Protein AF-0000000080791939 (afdb_homodimer)

pLDDT: mean 95.42, std 4.46, range [66.94, 98.75]

Organism: Propionibacterium freudenreichii subsp. shermanii (strain ATCC 9614 / DSM 4902 / CIP 103027 / NCIMB 8099 / CIRM-BIA1) (NCBI:txid754252)

Foldseek 3Di:
DWAWAPAEAQPQFLQDDRAGQAQEWEWADDQVWIATPNGDGDPHHDHHPDHTYTHPFYPHCQWPQDDPRHGNDNYWYFYDNRGTTPNTDGD/DWAWAPAEAQPQFLQDDRAGQAQEWEWADDQVWIATPNGDGDPHHDHHPDHTYTHPFYPHCQWPQDDPRHGNDNYWYFYDNRGTTPNTDGD

Solvent-accessible surface area (backbone atoms only — not comparable to full-atom values): 9185 Å² total; per-residue (Å²): 128,81,17,33,39,74,40,47,66,27,73,66,26,21,32,42,62,95,14,31,7,29,63,16,33,24,37,31,72,48,95,90,52,37,15,40,65,58,64,44,78,52,97,54,72,31,36,50,96,51,52,64,14,24,59,12,25,24,69,46,67,59,27,63,47,35,55,47,37,28,55,68,44,78,52,35,37,34,23,56,98,67,28,28,46,70,66,70,42,75,104,127,81,17,34,39,74,39,45,66,28,72,66,26,22,34,41,64,95,15,32,8,29,62,16,33,26,38,32,72,50,95,90,51,37,16,40,64,60,63,43,77,52,95,57,72,32,37,50,98,49,54,64,13,25,59,13,26,24,70,48,68,58,26,64,47,35,55,46,38,26,53,67,44,77,52,36,38,33,24,56,96,68,28,29,47,70,66,72,42,74,106

Secondary structure (DSSP, 8-state):
-PPEEEEE--TT-TTBSSSB-SSEEEEEE-SSSEEETT----SS--S-SS---EEEEE--TTBTTEETTEE-SSEEEEETTTTEETT--B-/-PPEEEEE--TT-TTBSSSB-SSEEEEEEETTEEEETT----SS--S-SS---EEEEE--TTBTTEETTEE-SSEEEEETTTTEETT--B-

Radius of gyration: 14.7 Å; Cα contacts (8 Å, |Δi|>4): 537; chains: 2; bounding box: 37×41×33 Å

InterPro domains:
  IPR011437 Domain of unknown function DUF1540 [PF07561] (8-38)
  IPR011437 Domain of unknown function DUF1540 [PF07561] (58-81)

Sequence (182 aa):
METAIKSCSTSACAFNHNGCTAFAVTIGGSDAKPTCRTFIELDARGGLSSANGKVGACQRLECTHNKDLMCTASSIEVGGSQADCLAYQAKMETAIKSCSTSACAFNHNGCTAFAVTIGGSDAKPTCRTFIELDARGGLSSANGKVGACQRLECTHNKDLMCTASSIEVGGSQADCLAYQAK

Structure (mmCIF, N/CA/C/O backbone):
data_AF-0000000080791939-model_v1
#
loop_
_entity.id
_entity.type
_entity.pdbx_description
1 polymer 'DUF1540 domain-containing protein'
#
loop_
_atom_site.group_PDB
_atom_site.id
_atom_site.type_symbol
_atom_site.label_atom_id
_atom_site.label_alt_id
_atom_site.label_comp_id
_atom_site.label_asym_id
_atom_site.label_entity_id
_atom_site.label_seq_id
_atom_site.pdbx_PDB_ins_code
_atom_site.Cartn_x
_atom_site.Cartn_y
_atom_site.Cartn_z
_atom_site.occupancy
_atom_site.B_iso_or_equiv
_atom_site.auth_seq_id
_atom_site.auth_comp_id
_atom_site.auth_asym_id
_atom_site.auth_atom_id
_atom_site.pdbx_PDB_model_num
ATOM 1 N N . MET A 1 1 ? 0.135 -15.016 7.25 1 67.62 1 MET A N 1
ATOM 2 C CA . MET A 1 1 ? 1.548 -14.672 7.387 1 67.62 1 MET A CA 1
ATOM 3 C C . MET A 1 1 ? 1.882 -13.414 6.594 1 67.62 1 MET A C 1
ATOM 5 O O . MET A 1 1 ? 1.275 -13.156 5.555 1 67.62 1 MET A O 1
ATOM 9 N N . GLU A 1 2 ? 2.609 -12.422 7.109 1 89 2 GLU A N 1
ATOM 10 C CA . GLU A 1 2 ? 3.041 -11.18 6.477 1 89 2 GLU A CA 1
ATOM 11 C C . GLU A 1 2 ? 4.312 -11.391 5.656 1 89 2 GLU A C 1
ATOM 13 O O . GLU A 1 2 ? 5.223 -12.102 6.086 1 89 2 GLU A O 1
ATOM 18 N N . THR A 1 3 ? 4.238 -10.969 4.453 1 97.88 3 THR A N 1
ATOM 19 C CA . THR A 1 3 ? 5.391 -11.086 3.564 1 97.88 3 THR A CA 1
ATOM 20 C C . THR A 1 3 ? 6.344 -9.906 3.764 1 97.88 3 THR A C 1
ATOM 22 O O . THR A 1 3 ? 5.965 -8.75 3.57 1 97.88 3 THR A O 1
ATOM 25 N N . ALA A 1 4 ? 7.594 -10.227 4.105 1 98.12 4 ALA A N 1
ATOM 26 C CA . ALA A 1 4 ? 8.578 -9.172 4.359 1 98.12 4 ALA A CA 1
ATOM 27 C C . ALA A 1 4 ? 9.203 -8.68 3.061 1 98.12 4 ALA A C 1
ATOM 29 O O . ALA A 1 4 ? 9.398 -9.453 2.123 1 98.12 4 ALA A O 1
ATOM 30 N N . ILE A 1 5 ? 9.492 -7.371 3 1 98.38 5 ILE A N 1
ATOM 31 C CA . ILE A 1 5 ? 10.414 -6.844 2.004 1 98.38 5 ILE A CA 1
ATOM 32 C C . ILE A 1 5 ? 11.852 -7.039 2.484 1 98.38 5 ILE A C 1
ATOM 34 O O . ILE A 1 5 ? 12.344 -6.27 3.311 1 98.38 5 ILE A O 1
ATOM 38 N N . LYS A 1 6 ? 12.445 -8.023 1.988 1 97.81 6 LYS A N 1
ATOM 39 C CA . LYS A 1 6 ? 13.773 -8.391 2.465 1 97.81 6 LYS A CA 1
ATOM 40 C C . LYS A 1 6 ? 14.797 -7.316 2.123 1 97.81 6 LYS A C 1
ATOM 42 O O . LYS A 1 6 ? 15.711 -7.047 2.91 1 97.81 6 LYS A O 1
ATOM 47 N N . SER A 1 7 ? 14.68 -6.809 0.937 1 97.56 7 SER A N 1
ATOM 48 C CA . SER A 1 7 ? 15.57 -5.738 0.498 1 97.56 7 SER A CA 1
ATOM 49 C C . SER A 1 7 ? 14.914 -4.891 -0.59 1 97.56 7 SER A C 1
ATOM 51 O O . SER A 1 7 ? 14.023 -5.359 -1.299 1 97.56 7 SER A O 1
ATOM 53 N N . CYS A 1 8 ? 15.414 -3.666 -0.655 1 97.56 8 CYS A N 1
ATOM 54 C CA . CYS A 1 8 ? 15.016 -2.736 -1.707 1 97.56 8 CYS A CA 1
ATOM 55 C C . CYS A 1 8 ? 16.219 -1.956 -2.225 1 97.56 8 CYS A C 1
ATOM 57 O O . CYS A 1 8 ? 16.906 -1.288 -1.452 1 97.56 8 CYS A O 1
ATOM 59 N N . SER A 1 9 ? 16.469 -2.031 -3.486 1 96.5 9 SER A N 1
ATOM 60 C CA . SER A 1 9 ? 17.625 -1.343 -4.062 1 96.5 9 SER A CA 1
ATOM 61 C C . SER A 1 9 ? 17.188 -0.097 -4.832 1 96.5 9 SER A C 1
ATOM 63 O O . SER A 1 9 ? 18.016 0.542 -5.492 1 96.5 9 SER A O 1
ATOM 65 N N . THR A 1 10 ? 15.969 0.28 -4.812 1 96.44 10 THR A N 1
ATOM 66 C CA . THR A 1 10 ? 15.492 1.493 -5.469 1 96.44 10 THR A CA 1
ATOM 67 C C . THR A 1 10 ? 15.891 2.73 -4.672 1 96.44 10 THR A C 1
ATOM 69 O O . THR A 1 10 ? 15.133 3.193 -3.816 1 96.44 10 THR A O 1
ATOM 72 N N . SER A 1 11 ? 16.875 3.377 -4.996 1 93.19 11 SER A N 1
ATOM 73 C CA . SER A 1 11 ? 17.484 4.422 -4.18 1 93.19 11 SER A CA 1
ATOM 74 C C . SER A 1 11 ? 16.703 5.723 -4.266 1 93.19 11 SER A C 1
ATOM 76 O O . SER A 1 11 ? 16.766 6.555 -3.359 1 93.19 11 SER A O 1
ATOM 78 N N . ALA A 1 12 ? 16.031 5.91 -5.352 1 94.81 12 ALA A N 1
ATOM 79 C CA . ALA A 1 12 ? 15.289 7.152 -5.551 1 94.81 12 ALA A CA 1
ATOM 80 C C . ALA A 1 12 ? 14.023 7.172 -4.695 1 94.81 12 ALA A C 1
ATOM 82 O O . ALA A 1 12 ? 13.383 8.211 -4.559 1 94.81 12 ALA A O 1
ATOM 83 N N . CYS A 1 13 ? 13.727 6.098 -4.074 1 96.56 13 CYS A N 1
ATOM 84 C CA . CYS A 1 13 ? 12.477 5.98 -3.328 1 96.56 13 CYS A CA 1
ATOM 85 C C . CYS A 1 13 ? 12.57 6.707 -1.991 1 96.56 13 CYS A C 1
ATOM 87 O O . CYS A 1 13 ? 13.508 6.484 -1.224 1 96.56 13 CYS A O 1
ATOM 89 N N . ALA A 1 14 ? 11.539 7.438 -1.689 1 97.06 14 ALA A N 1
ATOM 90 C CA . ALA A 1 14 ? 11.516 8.227 -0.46 1 97.06 14 ALA A CA 1
ATOM 91 C C . ALA A 1 14 ? 11.453 7.324 0.769 1 97.06 14 ALA A C 1
ATOM 93 O O . ALA A 1 14 ? 11.797 7.746 1.874 1 97.06 14 ALA A O 1
A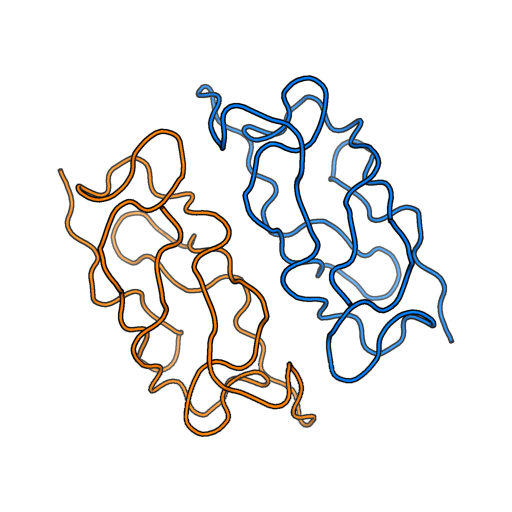TOM 94 N N . PHE A 1 15 ? 11 6.102 0.679 1 97.5 15 PHE A N 1
ATOM 95 C CA . PHE A 1 15 ? 10.875 5.176 1.799 1 97.5 15 PHE A CA 1
ATOM 96 C C . PHE A 1 15 ? 12.133 4.328 1.947 1 97.5 15 PHE A C 1
ATOM 98 O O . PHE A 1 15 ? 12.258 3.553 2.898 1 97.5 15 PHE A O 1
ATOM 105 N N . ASN A 1 16 ? 13.031 4.426 0.992 1 96.75 16 ASN A N 1
ATOM 106 C CA . ASN A 1 16 ? 14.195 3.551 1.025 1 96.75 16 ASN A CA 1
ATOM 107 C C . ASN A 1 16 ? 15.359 4.195 1.775 1 96.75 16 ASN A C 1
ATOM 109 O O . ASN A 1 16 ? 15.984 5.133 1.274 1 96.75 16 ASN A O 1
ATOM 113 N N . HIS A 1 17 ? 15.5 3.678 2.855 1 93.31 17 HIS A N 1
ATOM 114 C CA . HIS A 1 17 ? 16.625 4.016 3.721 1 93.31 17 HIS A CA 1
ATOM 115 C C . HIS A 1 17 ? 17.297 2.756 4.258 1 93.31 17 HIS A C 1
ATOM 117 O O . HIS A 1 17 ? 17.062 2.361 5.402 1 93.31 17 HIS A O 1
ATOM 123 N N . ASN A 1 18 ? 18.312 2.285 3.404 1 92.56 18 ASN A N 1
ATOM 124 C CA . ASN A 1 18 ? 18.922 0.999 3.734 1 92.56 18 ASN A CA 1
ATOM 125 C C . ASN A 1 18 ? 17.875 -0.1 3.863 1 92.56 18 ASN A C 1
ATOM 127 O O . ASN A 1 18 ? 17.906 -0.883 4.812 1 92.56 18 ASN A O 1
ATOM 131 N N . GLY A 1 19 ? 16.922 0.039 3.018 1 96.25 19 GLY A N 1
ATOM 132 C CA . GLY A 1 19 ? 15.766 -0.843 3.008 1 96.25 19 GLY A CA 1
ATOM 133 C C . GLY A 1 19 ? 14.445 -0.096 3.051 1 96.25 19 GLY A C 1
ATOM 134 O O . GLY A 1 19 ? 14.422 1.137 3.084 1 96.25 19 GLY A O 1
ATOM 135 N N . CYS A 1 20 ? 13.469 -0.864 3.021 1 97.75 20 CYS A N 1
ATOM 136 C CA . CYS A 1 20 ? 12.141 -0.269 2.965 1 97.75 20 CYS A CA 1
ATOM 137 C C . CYS A 1 20 ? 11.656 0.113 4.355 1 97.75 20 CYS A C 1
ATOM 139 O O . CYS A 1 20 ? 11.531 -0.745 5.23 1 97.75 20 CYS A O 1
ATOM 141 N N . THR A 1 21 ? 11.289 1.389 4.57 1 97.44 21 THR A N 1
ATOM 142 C CA . THR A 1 21 ? 10.875 1.88 5.879 1 97.44 21 THR A CA 1
ATOM 143 C C . THR A 1 21 ? 9.375 2.18 5.895 1 97.44 21 THR A C 1
ATOM 145 O O . THR A 1 21 ? 8.852 2.689 6.887 1 97.44 21 THR A O 1
ATOM 148 N N . ALA A 1 22 ? 8.664 1.939 4.777 1 97.62 22 ALA A N 1
ATOM 149 C CA . ALA A 1 22 ? 7.203 1.955 4.852 1 97.62 22 ALA A CA 1
ATOM 150 C C . ALA A 1 22 ? 6.691 0.851 5.77 1 97.62 22 ALA A C 1
ATOM 152 O O . ALA A 1 22 ? 7.316 -0.205 5.891 1 97.62 22 ALA A O 1
ATOM 153 N N . PHE A 1 23 ? 5.574 1.166 6.422 1 97.94 23 PHE A N 1
ATOM 154 C CA . PHE A 1 23 ? 4.961 0.091 7.191 1 97.94 23 PHE A CA 1
ATOM 155 C C . PHE A 1 23 ? 4.59 -1.079 6.289 1 97.94 23 PHE A C 1
ATOM 157 O O . PHE A 1 23 ? 4.883 -2.232 6.609 1 97.94 23 PH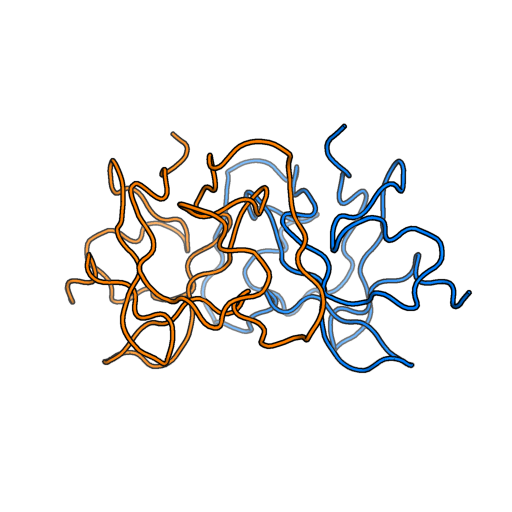E A O 1
ATOM 164 N N . ALA A 1 24 ? 3.984 -0.761 5.184 1 98.38 24 ALA A N 1
ATOM 165 C CA . ALA A 1 24 ? 3.627 -1.748 4.168 1 98.38 24 ALA A CA 1
ATOM 166 C C . ALA A 1 24 ? 3.469 -1.093 2.799 1 98.38 24 ALA A C 1
ATOM 168 O O . ALA A 1 24 ? 3.225 0.113 2.705 1 98.38 24 ALA A O 1
ATOM 169 N N . VAL A 1 25 ? 3.617 -1.962 1.731 1 98.56 25 VAL A N 1
ATOM 170 C CA . VAL A 1 25 ? 3.539 -1.418 0.379 1 98.56 25 VAL A CA 1
ATOM 171 C C . VAL A 1 25 ? 2.502 -2.191 -0.431 1 98.56 25 VAL A C 1
ATOM 173 O O . VAL A 1 25 ? 2.082 -3.281 -0.035 1 98.56 25 VAL A O 1
ATOM 176 N N . THR A 1 26 ? 2.096 -1.583 -1.521 1 98.56 26 THR A N 1
ATOM 177 C CA . THR A 1 26 ? 1.246 -2.234 -2.512 1 98.56 26 THR A CA 1
ATOM 178 C C . THR A 1 26 ? 2.059 -2.645 -3.736 1 98.56 26 THR A C 1
ATOM 180 O O . THR A 1 26 ? 2.807 -1.837 -4.289 1 98.56 26 THR A O 1
ATOM 183 N N . ILE A 1 27 ? 1.975 -3.953 -4.051 1 98.56 27 ILE A N 1
ATOM 184 C CA . ILE A 1 27 ? 2.555 -4.395 -5.312 1 98.56 27 ILE A CA 1
ATOM 185 C C . ILE A 1 27 ? 1.485 -4.387 -6.402 1 98.56 27 ILE A C 1
ATOM 187 O O . ILE A 1 27 ? 0.431 -5.008 -6.25 1 98.56 27 ILE A O 1
ATOM 191 N N . GLY A 1 28 ? 1.712 -3.605 -7.438 1 97.31 28 GLY A N 1
ATOM 192 C CA . GLY A 1 28 ? 0.854 -3.518 -8.609 1 97.31 28 GLY A CA 1
ATOM 193 C C . GLY A 1 28 ? 1.626 -3.465 -9.914 1 97.31 28 GLY A C 1
ATOM 194 O O . GLY A 1 28 ? 2.498 -4.301 -10.156 1 97.31 28 GLY A O 1
ATOM 195 N N . GLY A 1 29 ? 1.371 -2.465 -10.656 1 93.19 29 GLY A N 1
ATOM 196 C CA . GLY A 1 29 ? 2.049 -2.395 -11.938 1 93.19 29 GLY A CA 1
ATOM 197 C C . GLY A 1 29 ? 1.445 -3.314 -12.984 1 93.19 29 GLY A C 1
ATOM 198 O O . GLY A 1 29 ? 0.283 -3.711 -12.875 1 93.19 29 GLY A O 1
ATOM 199 N N . SER A 1 30 ? 2.254 -3.514 -14.102 1 89 30 SER A N 1
ATOM 200 C CA . SER A 1 30 ? 1.741 -4.328 -15.195 1 89 30 SER A CA 1
ATOM 201 C C . SER A 1 30 ? 2 -5.812 -14.945 1 89 30 SER A C 1
ATOM 203 O O . SER A 1 30 ? 2.83 -6.172 -14.109 1 89 30 SER A O 1
ATOM 205 N N . ASP A 1 31 ? 1.308 -6.719 -15.656 1 82.56 31 ASP A N 1
ATOM 206 C CA . ASP A 1 31 ? 1.401 -8.164 -15.484 1 82.56 31 ASP A CA 1
ATOM 207 C C . ASP A 1 31 ? 2.811 -8.664 -15.797 1 82.56 31 ASP A C 1
ATOM 209 O O . ASP A 1 31 ? 3.271 -9.648 -15.203 1 82.56 31 ASP A O 1
ATOM 213 N N . ALA A 1 32 ? 3.434 -8.07 -16.594 1 83.81 32 ALA A N 1
ATOM 214 C CA . ALA A 1 32 ? 4.762 -8.547 -16.984 1 83.81 32 ALA A CA 1
ATOM 215 C C . ALA A 1 32 ? 5.848 -7.879 -16.141 1 83.81 32 ALA A C 1
ATOM 217 O O . ALA A 1 32 ? 6.973 -8.375 -16.062 1 83.81 32 ALA A O 1
ATOM 218 N N . LYS A 1 33 ? 5.438 -6.902 -15.555 1 91.75 33 LYS A N 1
ATOM 219 C CA . LYS A 1 33 ? 6.414 -6.148 -14.773 1 91.75 33 LYS A CA 1
ATOM 220 C C . LYS A 1 33 ? 5.766 -5.523 -13.539 1 91.75 33 LYS A C 1
ATOM 222 O O . LYS A 1 33 ? 5.531 -4.316 -13.5 1 91.75 33 LYS A O 1
ATOM 227 N N . PRO A 1 34 ? 5.555 -6.359 -12.5 1 96.94 34 PRO A N 1
ATOM 228 C CA . PRO A 1 34 ? 4.984 -5.785 -11.281 1 96.94 34 PRO A CA 1
ATOM 229 C C . PRO A 1 34 ? 5.938 -4.816 -10.586 1 96.94 34 PRO A C 1
ATOM 231 O O . PRO A 1 34 ? 7.148 -5.055 -10.547 1 96.94 34 PRO A O 1
ATOM 234 N N . THR A 1 35 ? 5.445 -3.748 -10.07 1 98 35 THR A N 1
ATOM 235 C CA . THR A 1 35 ? 6.219 -2.707 -9.406 1 98 35 THR A CA 1
ATOM 236 C C . THR A 1 35 ? 5.574 -2.314 -8.078 1 98 35 THR A C 1
ATOM 238 O O . THR A 1 35 ? 4.383 -2.551 -7.871 1 98 35 THR A O 1
ATOM 241 N N . CYS A 1 36 ? 6.402 -1.804 -7.199 1 98.38 36 CYS A N 1
ATOM 242 C CA . CYS A 1 36 ? 5.895 -1.21 -5.969 1 98.38 36 CYS A CA 1
ATOM 243 C C . CYS A 1 36 ? 5.129 0.075 -6.258 1 98.38 36 CYS A C 1
ATOM 245 O O . CYS A 1 36 ? 5.711 1.063 -6.707 1 98.38 36 CYS A O 1
ATOM 247 N N . ARG A 1 37 ? 3.814 0.125 -5.949 1 96.94 37 ARG A N 1
ATOM 248 C CA . ARG A 1 37 ? 2.977 1.29 -6.215 1 96.94 37 ARG A CA 1
ATOM 249 C C . ARG A 1 37 ? 3.143 2.342 -5.121 1 96.94 37 ARG A C 1
ATOM 251 O O . ARG A 1 37 ? 2.758 3.498 -5.301 1 96.94 37 ARG A O 1
ATOM 258 N N . THR A 1 38 ? 3.729 1.939 -4.051 1 98.12 38 THR A N 1
ATOM 259 C CA . THR A 1 38 ? 3.984 2.863 -2.953 1 98.12 38 THR A CA 1
ATOM 260 C C . THR A 1 38 ? 5.223 3.709 -3.234 1 98.12 38 THR A C 1
ATOM 262 O O . THR A 1 38 ? 5.438 4.738 -2.592 1 98.12 38 THR A O 1
ATOM 265 N N . PHE A 1 39 ? 6.008 3.27 -4.234 1 97.5 39 PHE A N 1
ATOM 266 C CA . PHE A 1 39 ? 7.203 3.996 -4.656 1 97.5 39 PHE A CA 1
ATOM 267 C C . PHE A 1 39 ? 6.875 5.457 -4.941 1 97.5 39 PHE A C 1
ATOM 269 O O . PHE A 1 39 ? 5.902 5.758 -5.637 1 97.5 39 PHE A O 1
ATOM 276 N N . ILE A 1 40 ? 7.695 6.34 -4.398 1 96.12 40 ILE A N 1
ATOM 277 C CA . ILE A 1 40 ? 7.539 7.766 -4.664 1 96.12 40 ILE A CA 1
ATOM 278 C C . ILE A 1 40 ? 8.906 8.453 -4.609 1 96.12 40 ILE A C 1
ATOM 280 O O . ILE A 1 40 ? 9.742 8.117 -3.773 1 96.12 40 ILE A O 1
ATOM 284 N N . GLU A 1 41 ? 9.086 9.281 -5.555 1 94.75 41 GLU A N 1
ATOM 285 C CA . GLU A 1 41 ? 10.297 10.102 -5.586 1 94.75 41 GLU A CA 1
ATOM 286 C C . GLU A 1 41 ? 10.023 11.5 -5.039 1 94.75 41 GLU A C 1
ATOM 288 O O . GLU A 1 41 ? 9.273 12.273 -5.637 1 94.75 41 GLU A O 1
ATOM 293 N N . LEU A 1 42 ? 10.562 11.719 -3.896 1 90.94 42 LEU A N 1
ATOM 2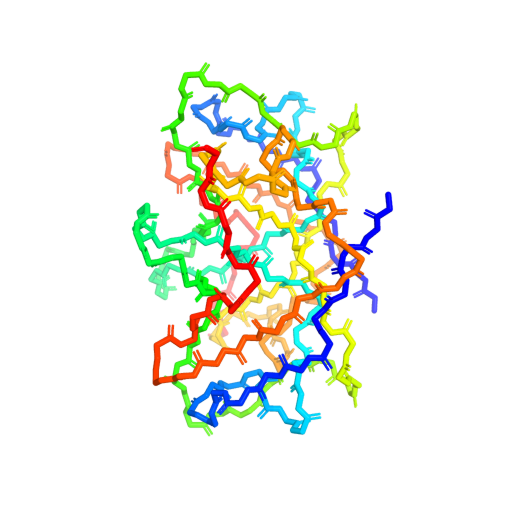94 C CA . LEU A 1 42 ? 10.477 13.023 -3.262 1 90.94 42 LEU A CA 1
ATOM 295 C C . LEU A 1 42 ? 11.828 13.438 -2.682 1 90.94 42 LEU A C 1
ATOM 297 O O . LEU A 1 42 ? 12.711 12.602 -2.494 1 90.94 42 LEU A O 1
ATOM 301 N N . ASP A 1 43 ? 11.945 14.727 -2.475 1 88.5 43 ASP A N 1
ATOM 302 C CA . ASP A 1 43 ? 13.156 15.227 -1.829 1 88.5 43 ASP A CA 1
ATOM 303 C C . ASP A 1 43 ? 13.156 14.898 -0.337 1 88.5 43 ASP A C 1
ATOM 305 O O . ASP A 1 43 ? 14.203 14.93 0.309 1 88.5 43 ASP A O 1
ATOM 309 N N . ALA A 1 44 ? 12.164 14.438 0.142 1 86.62 44 ALA A N 1
ATOM 310 C CA . ALA A 1 44 ? 12.047 14.07 1.551 1 86.62 44 ALA A CA 1
ATOM 311 C C . ALA A 1 44 ? 12.125 12.555 1.733 1 86.62 44 ALA A C 1
ATOM 313 O O . ALA A 1 44 ? 11.641 11.797 0.895 1 86.62 44 ALA A O 1
ATOM 314 N N . ARG A 1 45 ? 12.852 12.195 2.812 1 89.38 45 ARG A N 1
ATOM 315 C CA . ARG A 1 45 ? 12.844 10.789 3.217 1 89.38 45 ARG A CA 1
ATOM 316 C C . ARG A 1 45 ? 11.844 10.547 4.34 1 89.38 45 ARG A C 1
ATOM 318 O O . ARG A 1 45 ? 11.695 11.383 5.238 1 89.38 45 ARG A O 1
ATOM 325 N N . GLY A 1 46 ? 11.148 9.438 4.152 1 94.69 46 GLY A N 1
ATOM 326 C CA . GLY A 1 46 ? 10.164 9.148 5.184 1 94.69 46 GLY A CA 1
ATOM 327 C C . GLY A 1 46 ? 10.086 7.672 5.527 1 94.69 46 GLY A C 1
ATOM 328 O O . GLY A 1 46 ? 10.992 6.902 5.207 1 94.69 46 GLY A O 1
ATOM 329 N N . GLY A 1 47 ? 9.008 7.352 6.352 1 95.81 47 GLY A N 1
ATOM 330 C CA . GLY A 1 47 ? 8.797 5.992 6.824 1 95.81 47 GLY A CA 1
ATOM 331 C C . GLY A 1 47 ? 9.133 5.809 8.289 1 95.81 47 GLY A C 1
ATOM 332 O O . GLY A 1 47 ? 9.32 6.789 9.016 1 95.81 47 GLY A O 1
ATOM 333 N N . LEU A 1 48 ? 9.102 4.543 8.664 1 95.06 48 LEU A N 1
ATOM 334 C CA . LEU A 1 48 ? 9.422 4.133 10.031 1 95.06 48 LEU A CA 1
ATOM 335 C C . LEU A 1 48 ? 10.922 4.242 10.289 1 95.06 48 LEU A C 1
ATOM 337 O O . LEU A 1 48 ? 11.703 4.445 9.359 1 95.06 48 LEU A O 1
ATOM 341 N N . SER A 1 49 ? 11.273 4.137 11.508 1 93.06 49 SER A N 1
ATOM 342 C CA . SER A 1 49 ? 12.68 4.234 11.891 1 93.06 49 SER A CA 1
ATOM 343 C C . SER A 1 49 ? 13.453 2.98 11.492 1 93.06 49 SER A C 1
ATOM 345 O O . SER A 1 49 ? 14.68 2.977 11.492 1 93.06 49 SER A O 1
ATOM 347 N N . SER A 1 50 ? 12.742 1.978 11.195 1 93.62 50 SER A N 1
ATOM 348 C CA . SER A 1 50 ? 13.391 0.726 10.812 1 93.62 50 SER A CA 1
ATOM 349 C C . SER A 1 50 ? 12.914 0.255 9.438 1 93.62 50 SER A C 1
ATOM 351 O O . SER A 1 50 ? 11.758 0.494 9.062 1 93.62 50 SER A O 1
ATOM 353 N N . ALA A 1 51 ? 13.844 -0.423 8.812 1 94.88 51 ALA A N 1
ATOM 354 C CA . ALA A 1 51 ? 13.539 -0.978 7.496 1 94.88 51 ALA A CA 1
ATOM 355 C C . ALA A 1 51 ? 12.898 -2.357 7.617 1 94.88 51 ALA A C 1
ATOM 357 O O . ALA A 1 51 ? 13.57 -3.377 7.449 1 94.88 51 ALA A O 1
ATOM 358 N N . ASN A 1 52 ? 11.656 -2.418 7.863 1 96.12 52 ASN A N 1
ATOM 359 C CA . ASN A 1 52 ? 10.922 -3.666 8.031 1 96.12 52 ASN A CA 1
ATOM 360 C C . ASN A 1 52 ? 9.617 -3.662 7.234 1 96.12 52 ASN A C 1
ATOM 362 O O . ASN A 1 52 ? 8.594 -4.152 7.707 1 96.12 52 ASN A O 1
ATO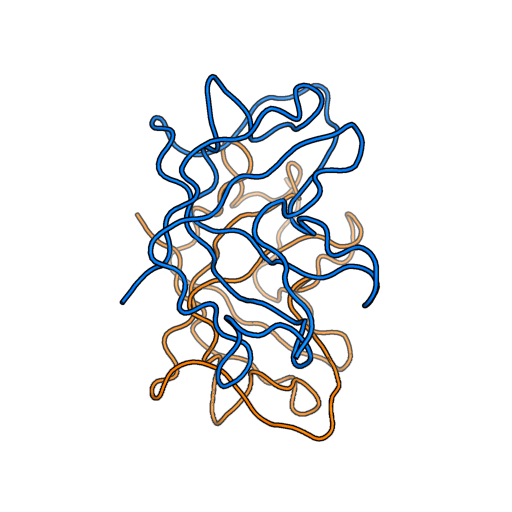M 366 N N . GLY A 1 53 ? 9.695 -3.111 6.047 1 97.56 53 GLY A N 1
ATOM 367 C CA . GLY A 1 53 ? 8.508 -3.047 5.203 1 97.56 53 GLY A CA 1
ATOM 368 C C . GLY A 1 53 ? 7.945 -4.414 4.863 1 97.56 53 GLY A C 1
ATOM 369 O O . GLY A 1 53 ? 8.688 -5.391 4.754 1 97.56 53 GLY A O 1
ATOM 370 N N . LYS A 1 54 ? 6.652 -4.469 4.738 1 98.25 54 LYS A N 1
ATOM 371 C CA . LYS A 1 54 ? 5.93 -5.672 4.34 1 98.25 54 LYS A CA 1
ATOM 372 C C . LYS A 1 54 ? 5.07 -5.414 3.105 1 98.25 54 LYS A C 1
ATOM 374 O O . LYS A 1 54 ? 4.832 -4.262 2.74 1 98.25 54 LYS A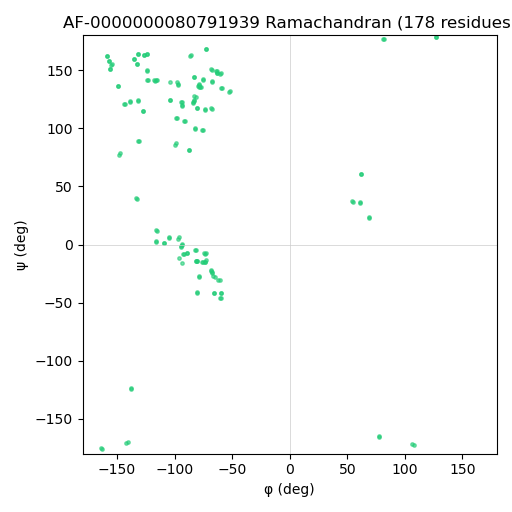 O 1
ATOM 379 N N . VAL A 1 55 ? 4.676 -6.52 2.518 1 98.75 55 VAL A N 1
ATOM 380 C CA . VAL A 1 55 ? 3.697 -6.387 1.441 1 98.75 55 VAL A CA 1
ATOM 381 C C . VAL A 1 55 ? 2.299 -6.227 2.031 1 98.75 55 VAL A C 1
ATOM 383 O O . VAL A 1 55 ? 1.803 -7.121 2.723 1 98.75 55 VAL A O 1
ATOM 386 N N . GLY A 1 56 ? 1.679 -5.074 1.765 1 98.5 56 GLY A N 1
ATOM 387 C CA . GLY A 1 56 ? 0.333 -4.809 2.248 1 98.5 56 GLY A CA 1
ATOM 388 C C . GLY A 1 56 ? -0.746 -5.445 1.396 1 98.5 56 GLY A C 1
ATOM 389 O O . GLY A 1 56 ? -1.772 -5.891 1.913 1 98.5 56 GLY A O 1
ATOM 390 N N . ALA A 1 57 ? -0.52 -5.359 0.151 1 98.31 57 ALA A N 1
ATOM 391 C CA . ALA A 1 57 ? -1.416 -5.906 -0.866 1 98.31 57 ALA A CA 1
ATOM 392 C C . ALA A 1 57 ? -0.666 -6.188 -2.166 1 98.31 57 ALA A C 1
ATOM 394 O O . ALA A 1 57 ? 0.325 -5.52 -2.473 1 98.31 57 ALA A O 1
ATOM 395 N N . CYS A 1 58 ? -1.136 -7.141 -2.883 1 97.75 58 CYS A N 1
ATOM 396 C CA . CYS A 1 58 ? -0.589 -7.469 -4.195 1 97.75 58 CYS A CA 1
ATOM 397 C C . CYS A 1 58 ? -1.699 -7.605 -5.23 1 97.75 58 CYS A C 1
ATOM 399 O O . CYS A 1 58 ? -2.559 -8.477 -5.113 1 97.75 58 CYS A O 1
ATOM 401 N N . GLN A 1 59 ? -1.634 -6.867 -6.277 1 96.69 59 GLN A N 1
ATOM 402 C CA . GLN A 1 59 ? -2.697 -6.77 -7.273 1 96.69 59 GLN A CA 1
ATOM 403 C C . GLN A 1 59 ? -2.432 -7.699 -8.453 1 96.69 59 GLN A C 1
ATOM 405 O O . GLN A 1 59 ? -3.188 -7.703 -9.43 1 96.69 59 GLN A O 1
ATOM 410 N N . ARG A 1 60 ? -1.44 -8.477 -8.344 1 96.25 60 ARG A N 1
ATOM 411 C CA . ARG A 1 60 ? -1.024 -9.32 -9.461 1 96.25 60 ARG A CA 1
ATOM 412 C C . ARG A 1 60 ? -1.533 -10.75 -9.289 1 96.25 60 ARG A C 1
ATOM 414 O O . ARG A 1 60 ? -0.776 -11.641 -8.891 1 96.25 60 ARG A O 1
ATOM 421 N N . LEU A 1 61 ? -2.686 -11 -9.703 1 93.44 61 LEU A N 1
ATOM 422 C CA . LEU A 1 61 ? -3.357 -12.289 -9.539 1 93.44 61 LEU A CA 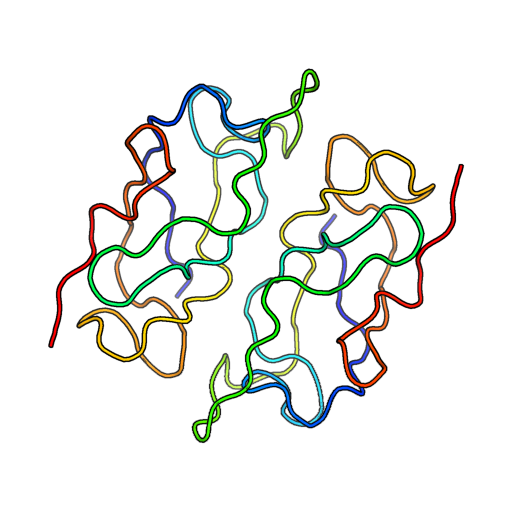1
ATOM 423 C C . LEU A 1 61 ? -2.639 -13.383 -10.32 1 93.44 61 LEU A C 1
ATOM 425 O O . LEU A 1 61 ? -2.74 -14.562 -9.984 1 93.44 61 LEU A O 1
ATOM 429 N N . GLU A 1 62 ? -2.012 -12.992 -11.344 1 94.25 62 GLU A N 1
ATOM 430 C CA . GLU A 1 62 ? -1.359 -13.969 -12.219 1 94.25 62 GLU A CA 1
ATOM 431 C C . GLU A 1 62 ? -0.006 -14.391 -11.656 1 94.25 62 GLU A C 1
ATOM 433 O O . GLU A 1 62 ? 0.657 -15.266 -12.219 1 94.25 62 GLU A O 1
ATOM 438 N N . CYS A 1 63 ? 0.409 -13.82 -10.617 1 96.69 63 CYS A N 1
ATOM 439 C CA . CYS A 1 63 ? 1.656 -14.188 -9.953 1 96.69 63 CYS A CA 1
ATOM 440 C C . CYS A 1 63 ? 1.5 -15.484 -9.172 1 96.69 63 CYS A C 1
ATOM 442 O O . CYS A 1 63 ? 0.489 -15.695 -8.5 1 96.69 63 CYS A O 1
ATOM 444 N N . THR A 1 64 ? 2.486 -16.375 -9.125 1 97.81 64 THR A N 1
ATOM 445 C CA . THR A 1 64 ? 2.465 -17.672 -8.453 1 97.81 64 THR A CA 1
ATOM 446 C C . THR A 1 64 ? 2.402 -17.484 -6.938 1 97.81 64 THR A C 1
ATOM 448 O O . THR A 1 64 ? 1.903 -18.359 -6.223 1 97.81 64 THR A O 1
ATOM 451 N N . HIS A 1 65 ? 2.83 -16.406 -6.438 1 97.75 65 HIS A N 1
ATOM 452 C CA . HIS A 1 65 ? 2.873 -16.156 -5 1 97.75 65 HIS A CA 1
ATOM 453 C C . HIS A 1 65 ? 1.616 -15.438 -4.527 1 97.75 65 HIS A C 1
ATOM 455 O O . HIS A 1 65 ? 1.481 -15.133 -3.34 1 97.75 65 HIS A O 1
ATOM 461 N N . ASN A 1 66 ? 0.73 -15.156 -5.457 1 96.81 66 ASN A N 1
ATOM 462 C CA . ASN A 1 66 ? -0.465 -14.398 -5.113 1 96.81 66 ASN A CA 1
ATOM 463 C C . ASN A 1 66 ? -1.64 -15.312 -4.785 1 96.81 66 ASN A C 1
ATOM 465 O O . ASN A 1 66 ? -1.959 -16.219 -5.559 1 96.81 66 ASN A O 1
ATOM 469 N N . LYS A 1 67 ? -2.121 -15.133 -3.656 1 96.69 67 LYS A N 1
ATOM 470 C CA . LYS A 1 67 ? -3.377 -15.758 -3.252 1 96.69 67 LYS A CA 1
ATOM 471 C C . LYS A 1 67 ? -4.355 -14.719 -2.711 1 96.69 67 LYS A C 1
ATOM 473 O O . LYS A 1 67 ? -4.059 -14.031 -1.731 1 96.69 67 LYS A O 1
ATOM 478 N N . ASP A 1 68 ? -5.508 -14.484 -3.391 1 96.12 68 ASP A N 1
ATOM 479 C CA . ASP A 1 68 ? -6.555 -13.562 -2.951 1 96.12 68 ASP A CA 1
ATOM 480 C C . ASP A 1 68 ? -6.02 -12.133 -2.854 1 96.12 68 ASP A C 1
ATOM 482 O O . ASP A 1 68 ? -6.277 -11.438 -1.872 1 96.12 68 ASP A O 1
ATOM 486 N N . LEU A 1 69 ? -5.121 -11.75 -3.754 1 96.88 69 LEU A N 1
ATOM 487 C CA . LEU A 1 69 ? -4.562 -10.406 -3.842 1 96.88 69 LEU A CA 1
ATOM 488 C C . LEU A 1 69 ? -3.654 -10.117 -2.65 1 96.88 69 LEU A C 1
ATOM 490 O O . LEU A 1 69 ? -3.502 -8.961 -2.25 1 96.88 69 LEU A O 1
ATOM 494 N N . MET A 1 70 ? -3.189 -11.227 -2.102 1 97.88 70 MET A N 1
ATOM 495 C CA . MET A 1 70 ? -2.186 -11.164 -1.042 1 97.88 70 MET A CA 1
ATOM 496 C C . MET A 1 70 ? -0.944 -11.961 -1.419 1 97.88 70 MET A C 1
ATOM 498 O O . MET A 1 70 ? -1.049 -13.031 -2.02 1 97.88 70 MET A O 1
ATOM 502 N N . CYS A 1 71 ? 0.165 -11.445 -1.068 1 98.12 71 CYS A N 1
ATOM 503 C CA . CYS A 1 71 ? 1.419 -12.141 -1.336 1 98.12 71 CYS A CA 1
ATOM 504 C C . CYS A 1 71 ? 1.666 -13.234 -0.306 1 98.12 71 CYS A C 1
ATOM 506 O O . CYS A 1 71 ? 1.514 -13.008 0.896 1 98.12 71 CYS A O 1
ATOM 508 N N . THR A 1 72 ? 2.102 -14.438 -0.724 1 97.94 72 THR A N 1
ATOM 509 C CA . THR A 1 72 ? 2.322 -15.555 0.181 1 97.94 72 THR A CA 1
ATOM 510 C C . THR A 1 72 ? 3.797 -15.953 0.205 1 97.94 72 THR A C 1
ATOM 512 O O . THR A 1 72 ? 4.172 -16.922 0.856 1 97.94 72 THR A O 1
ATOM 515 N N . ALA A 1 73 ? 4.637 -15.203 -0.541 1 98.06 73 ALA A N 1
ATOM 516 C CA . ALA A 1 73 ? 6.074 -15.461 -0.475 1 98.06 73 ALA A CA 1
ATOM 517 C C . ALA A 1 73 ? 6.613 -15.195 0.928 1 98.06 73 ALA A C 1
ATOM 519 O O . ALA A 1 73 ? 6.055 -14.391 1.676 1 98.06 73 ALA A O 1
ATOM 520 N N . SER A 1 74 ? 7.664 -15.922 1.344 1 97.44 74 SER A N 1
ATOM 521 C CA . SER A 1 74 ? 8.305 -15.656 2.629 1 97.44 74 SER A CA 1
ATOM 522 C C . SER A 1 74 ? 8.844 -14.227 2.691 1 97.44 74 SER A C 1
ATOM 524 O O . SER A 1 74 ? 8.766 -13.578 3.734 1 97.44 74 SER A O 1
ATOM 526 N N . SER A 1 75 ? 9.414 -13.836 1.631 1 98.5 75 SER A N 1
ATOM 527 C CA . SER A 1 75 ? 9.914 -12.469 1.472 1 98.5 75 SER A CA 1
ATOM 528 C C . SER A 1 75 ? 10.062 -12.109 -0.001 1 98.5 75 SER A C 1
ATOM 530 O O . SER A 1 75 ? 10.047 -12.984 -0.868 1 98.5 75 SER A O 1
ATOM 532 N N . ILE A 1 76 ? 10.141 -10.812 -0.219 1 98.56 76 ILE A N 1
ATOM 533 C CA . ILE A 1 76 ? 10.422 -10.383 -1.585 1 98.56 76 ILE A CA 1
ATOM 534 C C . ILE A 1 76 ? 11.547 -9.352 -1.582 1 98.56 76 ILE A C 1
ATOM 536 O O . ILE A 1 76 ? 11.93 -8.844 -0.525 1 98.56 76 ILE A O 1
ATOM 540 N N . GLU A 1 77 ? 12.086 -9.148 -2.748 1 98.44 77 GLU A N 1
ATOM 541 C CA . GLU A 1 77 ? 13.023 -8.062 -3.021 1 98.44 77 GLU A CA 1
ATOM 542 C C . GLU A 1 77 ? 12.469 -7.105 -4.066 1 98.44 77 GLU A C 1
ATOM 544 O O . GLU A 1 77 ? 11.805 -7.527 -5.016 1 98.44 77 GLU A O 1
ATOM 549 N N . VAL A 1 78 ? 12.734 -5.883 -3.824 1 98.38 78 VAL A N 1
ATOM 550 C CA . VAL A 1 78 ? 12.336 -4.84 -4.762 1 98.38 78 VAL A CA 1
ATOM 551 C C . VAL A 1 78 ? 13.578 -4.16 -5.332 1 98.38 78 VAL A C 1
ATOM 553 O O . VAL A 1 78 ? 14.57 -3.967 -4.625 1 98.38 78 VAL A O 1
ATOM 556 N N . GLY A 1 79 ? 13.469 -3.863 -6.609 1 97.19 79 GLY A N 1
ATOM 557 C CA . GLY A 1 79 ? 14.648 -3.236 -7.184 1 97.19 79 GLY A CA 1
ATOM 558 C C . GLY A 1 79 ? 14.375 -2.551 -8.508 1 97.19 79 GLY A C 1
ATOM 559 O O . GLY A 1 79 ? 13.227 -2.455 -8.938 1 97.19 79 GLY A O 1
ATOM 560 N N . GLY A 1 80 ? 15.547 -2.049 -9.07 1 92.69 80 GLY A N 1
ATOM 561 C CA . GLY A 1 80 ? 15.461 -1.316 -10.32 1 92.69 80 GLY A CA 1
ATOM 562 C C . GLY A 1 80 ? 15.062 0.135 -10.141 1 92.69 80 GLY A C 1
ATOM 563 O O . GLY A 1 80 ? 14.789 0.575 -9.023 1 92.69 80 GLY A O 1
ATOM 564 N N . SER A 1 81 ? 15.016 0.913 -11.227 1 90 81 SER A N 1
ATOM 565 C CA . SER A 1 81 ? 14.68 2.332 -11.18 1 90 81 SER A CA 1
ATOM 566 C C . SER A 1 81 ? 13.18 2.535 -10.992 1 90 81 SER A C 1
ATOM 568 O O . SER A 1 81 ? 12.742 3.6 -10.555 1 90 81 SER A O 1
ATOM 570 N N . GLN A 1 82 ? 12.461 1.457 -11.211 1 91.69 82 GLN A N 1
ATOM 571 C CA . GLN A 1 82 ? 11.008 1.602 -11.148 1 91.69 82 GLN A CA 1
ATOM 572 C C . GLN A 1 82 ? 10.422 0.781 -10 1 91.69 82 GLN A C 1
ATOM 574 O O . GLN A 1 82 ? 9.219 0.536 -9.961 1 91.69 82 GLN A O 1
ATOM 579 N N . ALA A 1 83 ? 11.289 0.31 -9.141 1 97.56 83 ALA A N 1
ATOM 580 C CA . ALA A 1 83 ? 10.859 -0.454 -7.977 1 97.56 83 ALA A CA 1
ATOM 581 C C . ALA A 1 83 ? 10.133 -1.731 -8.391 1 97.56 83 ALA A C 1
ATOM 583 O O . ALA A 1 83 ? 9.008 -1.987 -7.957 1 97.56 83 ALA A O 1
ATOM 584 N N . ASP A 1 84 ? 10.828 -2.559 -9.102 1 97.94 84 ASP A N 1
ATOM 585 C CA . ASP A 1 84 ? 10.281 -3.814 -9.609 1 97.94 84 ASP A CA 1
ATOM 586 C C . ASP A 1 84 ? 10.242 -4.879 -8.508 1 97.94 84 ASP A C 1
ATOM 588 O O . ASP A 1 84 ? 11.18 -4.992 -7.715 1 97.94 84 ASP A O 1
ATOM 592 N N . CYS A 1 85 ? 9.141 -5.594 -8.492 1 98.38 85 CYS A N 1
ATOM 593 C CA . CYS A 1 85 ? 9.133 -6.777 -7.637 1 98.38 85 CYS A CA 1
ATOM 594 C C . CYS A 1 85 ? 9.977 -7.891 -8.242 1 98.38 85 CYS A C 1
ATOM 596 O O . CYS A 1 85 ? 9.594 -8.484 -9.25 1 98.38 85 CYS A O 1
ATOM 598 N N . LEU A 1 86 ? 11.055 -8.32 -7.621 1 97.69 86 LEU A N 1
ATOM 599 C CA . LEU A 1 86 ? 12.023 -9.234 -8.211 1 97.69 86 LEU A CA 1
ATOM 600 C C . LEU A 1 86 ? 11.648 -10.68 -7.934 1 97.69 86 LEU A C 1
ATOM 602 O O . LEU A 1 86 ? 12.234 -11.602 -8.508 1 97.69 86 LEU A O 1
ATOM 606 N N . ALA A 1 87 ? 10.656 -10.922 -7.117 1 97.38 87 ALA A N 1
ATOM 607 C CA . ALA A 1 87 ? 10.227 -12.273 -6.758 1 97.38 87 ALA A CA 1
ATOM 608 C C . ALA A 1 87 ? 9.086 -12.75 -7.652 1 97.38 87 ALA A C 1
ATOM 610 O O . ALA A 1 87 ? 8.633 -13.891 -7.543 1 97.38 87 ALA A O 1
ATOM 611 N N . TYR A 1 88 ? 8.688 -11.812 -8.547 1 97.44 88 TYR A N 1
ATOM 612 C CA . TYR A 1 88 ? 7.543 -12.109 -9.398 1 97.44 88 TYR A CA 1
ATOM 613 C C . TYR A 1 88 ? 7.789 -13.367 -10.227 1 97.44 88 TYR A C 1
ATOM 615 O O . TYR A 1 88 ? 8.867 -13.539 -10.797 1 97.44 88 TYR A O 1
ATOM 623 N N . GLN A 1 89 ? 6.785 -14.227 -10.273 1 96.75 89 GLN A N 1
ATOM 624 C CA . GLN A 1 89 ? 6.727 -15.391 -11.148 1 96.75 89 GLN A CA 1
ATOM 625 C C . GLN A 1 89 ? 5.305 -15.633 -11.648 1 96.75 89 GLN A C 1
ATOM 627 O O . GLN A 1 89 ? 4.398 -15.891 -10.852 1 96.75 89 GLN A O 1
ATOM 632 N N . ALA A 1 90 ? 5.129 -15.617 -12.961 1 93.81 90 ALA A N 1
ATOM 633 C CA . ALA A 1 90 ? 3.807 -15.852 -13.539 1 93.81 90 ALA A CA 1
ATOM 634 C C . ALA A 1 90 ? 3.361 -17.297 -13.312 1 93.81 90 ALA A C 1
ATOM 636 O O . ALA A 1 90 ? 4.176 -18.219 -13.367 1 93.81 90 ALA A O 1
ATOM 637 N N . LYS A 1 91 ? 2.104 -17.469 -13.219 1 90.44 91 LYS A N 1
ATOM 638 C CA . LYS A 1 91 ? 1.54 -18.797 -13.109 1 90.44 91 LYS A CA 1
ATOM 639 C C . LYS A 1 91 ? 1.664 -19.562 -14.422 1 90.44 91 LYS A C 1
ATOM 641 O O . LYS A 1 91 ? 1.675 -18.953 -15.5 1 90.44 91 LYS A O 1
ATOM 646 N N . MET B 1 1 ? 2.688 3.816 16 1 66.94 1 MET B N 1
ATOM 647 C CA . MET B 1 1 ? 1.296 3.381 16.062 1 66.94 1 MET B CA 1
ATOM 648 C C . MET B 1 1 ? 0.725 3.17 14.672 1 66.94 1 MET B C 1
ATOM 650 O O . MET B 1 1 ? 1.12 3.852 13.719 1 66.94 1 MET B O 1
ATOM 654 N N . GLU B 1 2 ? 0.035 2.082 14.344 1 88.75 2 GLU B N 1
ATOM 655 C CA . GLU B 1 2 ? -0.603 1.745 13.078 1 88.75 2 GLU B CA 1
ATOM 656 C C . GLU B 1 2 ? -1.969 2.414 12.945 1 88.75 2 GLU B C 1
ATOM 658 O O . GLU B 1 2 ? -2.734 2.461 13.914 1 88.75 2 GLU B O 1
ATOM 663 N N . THR B 1 3 ? -2.145 3.094 11.883 1 97.88 3 THR B N 1
ATOM 664 C CA . THR B 1 3 ? -3.412 3.764 11.617 1 97.88 3 THR B CA 1
ATOM 665 C C . THR B 1 3 ? -4.414 2.801 10.992 1 97.88 3 THR B C 1
ATOM 667 O O . THR B 1 3 ? -4.164 2.256 9.914 1 97.88 3 THR B O 1
ATOM 670 N N . ALA B 1 4 ? -5.559 2.635 11.648 1 98.12 4 ALA B N 1
ATOM 671 C CA . ALA B 1 4 ? -6.562 1.7 11.156 1 98.12 4 ALA B CA 1
ATOM 672 C C . ALA B 1 4 ? -7.434 2.35 10.078 1 98.12 4 ALA B C 1
ATOM 674 O O . ALA B 1 4 ? -7.719 3.549 10.148 1 98.12 4 ALA B O 1
ATOM 675 N N . ILE B 1 5 ? -7.828 1.547 9.078 1 98.44 5 ILE B N 1
ATOM 676 C CA . ILE B 1 5 ? -8.945 1.918 8.219 1 98.44 5 ILE B CA 1
ATOM 677 C C . ILE B 1 5 ? -10.266 1.554 8.898 1 98.44 5 ILE B C 1
ATOM 679 O O . ILE B 1 5 ? -10.672 0.391 8.891 1 98.44 5 ILE B O 1
ATOM 683 N N . LYS B 1 6 ? -10.852 2.531 9.461 1 97.75 6 LYS B N 1
ATOM 684 C CA . LYS B 1 6 ? -12.047 2.291 10.258 1 97.75 6 LYS B CA 1
ATOM 685 C C . LYS B 1 6 ? -13.203 1.8 9.391 1 97.75 6 LYS B C 1
ATOM 687 O O . LYS B 1 6 ? -13.992 0.949 9.812 1 97.75 6 LYS B O 1
ATOM 692 N N . SER B 1 7 ? -13.32 2.402 8.258 1 97.56 7 SER B N 1
ATOM 693 C CA . SER B 1 7 ? -14.359 2.006 7.312 1 97.56 7 SER B CA 1
ATOM 694 C C . SER B 1 7 ? -13.969 2.373 5.883 1 97.56 7 SER B C 1
ATOM 696 O O . SER B 1 7 ? -13.172 3.287 5.668 1 97.56 7 SER B O 1
ATOM 698 N N . CYS B 1 8 ? -14.555 1.614 4.98 1 97.62 8 CYS B N 1
ATOM 699 C CA . CYS B 1 8 ? -14.414 1.882 3.555 1 97.62 8 CYS B CA 1
ATOM 700 C C . CYS B 1 8 ? -15.742 1.699 2.83 1 97.62 8 CYS B C 1
ATOM 702 O O . CYS B 1 8 ? -16.344 0.628 2.896 1 97.62 8 CYS B O 1
ATOM 704 N N . SER B 1 9 ? -16.188 2.719 2.152 1 96.5 9 SER B N 1
ATOM 705 C CA . SER B 1 9 ? -17.469 2.645 1.457 1 96.5 9 SER B CA 1
ATOM 706 C C . SER B 1 9 ? -17.281 2.488 -0.047 1 96.5 9 SER B C 1
ATOM 708 O O . SER B 1 9 ? -18.25 2.535 -0.812 1 96.5 9 SER B O 1
ATOM 710 N N . THR B 1 10 ? -16.094 2.32 -0.522 1 96.44 10 THR B N 1
ATOM 711 C CA . THR B 1 10 ? -15.836 2.096 -1.939 1 96.44 10 THR B CA 1
ATOM 712 C C . THR B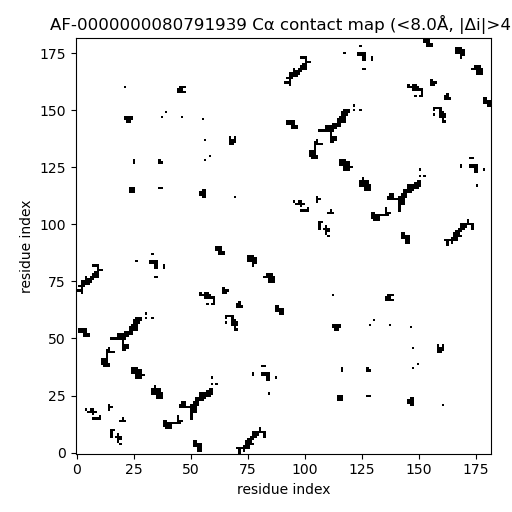 1 10 ? -16.188 0.665 -2.336 1 96.44 10 THR B C 1
ATOM 714 O O . THR B 1 10 ? -15.336 -0.226 -2.285 1 96.44 10 THR B O 1
ATOM 717 N N . SER B 1 11 ? -17.266 0.424 -2.875 1 93.12 11 SER B N 1
ATOM 718 C CA . SER B 1 11 ? -17.812 -0.917 -3.074 1 93.12 11 SER B CA 1
ATOM 719 C C . SER B 1 11 ? -17.156 -1.604 -4.27 1 93.12 11 SER B C 1
ATOM 721 O O . SER B 1 11 ? -17.141 -2.834 -4.355 1 93.12 11 SER B O 1
ATOM 723 N N . ALA B 1 12 ? -16.719 -0.83 -5.195 1 94.88 12 ALA B N 1
ATOM 724 C CA . ALA B 1 12 ? -16.125 -1.394 -6.406 1 94.88 12 ALA B CA 1
ATOM 725 C C . ALA B 1 12 ? -14.734 -1.972 -6.117 1 94.88 12 ALA B C 1
ATOM 727 O O . ALA B 1 12 ? -14.164 -2.676 -6.957 1 94.88 12 ALA B O 1
ATOM 728 N N . CYS B 1 13 ? -14.25 -1.755 -4.957 1 96.62 13 CYS B N 1
ATOM 729 C CA . CYS B 1 13 ? -12.891 -2.158 -4.621 1 96.62 13 CYS B CA 1
ATOM 730 C C . CYS B 1 13 ? -12.812 -3.658 -4.355 1 96.62 13 CYS B C 1
ATOM 732 O O . CYS B 1 13 ? -13.586 -4.191 -3.562 1 96.62 13 CYS B O 1
ATOM 734 N N . ALA B 1 14 ? -11.805 -4.262 -4.902 1 97.06 14 ALA B N 1
ATOM 735 C CA . ALA B 1 14 ? -11.633 -5.707 -4.773 1 97.06 14 ALA B CA 1
ATOM 736 C C . ALA B 1 14 ? -11.289 -6.094 -3.338 1 97.06 14 ALA B C 1
ATOM 738 O O . ALA B 1 14 ? -11.477 -7.246 -2.939 1 97.06 14 ALA B O 1
ATOM 739 N N . PHE B 1 15 ? -10.773 -5.223 -2.521 1 97.5 15 PHE B N 1
ATOM 740 C CA . PHE B 1 15 ? -10.391 -5.504 -1.144 1 97.5 15 PHE B CA 1
ATOM 741 C C . PHE B 1 15 ? -11.531 -5.191 -0.186 1 97.5 15 PHE B C 1
ATOM 743 O O . PHE B 1 15 ? -11.438 -5.461 1.013 1 97.5 15 PHE B O 1
ATOM 750 N N . ASN B 1 16 ? -12.586 -4.574 -0.69 1 96.81 16 ASN B N 1
ATOM 751 C CA . ASN B 1 16 ? -13.648 -4.145 0.206 1 96.81 16 ASN B CA 1
ATOM 752 C C . ASN B 1 16 ? -14.727 -5.215 0.351 1 96.81 16 ASN B C 1
ATOM 754 O O . ASN B 1 16 ? -15.5 -5.453 -0.578 1 96.81 16 ASN B O 1
ATOM 758 N N . HIS B 1 17 ? -14.641 -5.754 1.436 1 93.25 17 HIS B N 1
ATOM 759 C CA . HIS B 1 17 ? -15.641 -6.723 1.887 1 93.25 17 HIS B CA 1
ATOM 760 C C . HIS B 1 17 ? -16.125 -6.398 3.297 1 93.25 17 HIS B C 1
ATOM 762 O O . HIS B 1 17 ? -15.68 -7.016 4.266 1 93.25 17 HIS B O 1
ATOM 768 N N . ASN B 1 18 ? -17.234 -5.52 3.289 1 92.5 18 ASN B N 1
ATOM 769 C CA . ASN B 1 18 ? -17.672 -5.012 4.586 1 92.5 18 ASN B CA 1
ATOM 770 C C . ASN B 1 18 ? -16.516 -4.352 5.348 1 92.5 18 ASN B C 1
ATOM 772 O O . ASN B 1 18 ? -16.328 -4.605 6.539 1 92.5 18 ASN B O 1
ATOM 776 N N . GLY B 1 19 ? -15.734 -3.713 4.566 1 96.25 19 GLY B N 1
ATOM 777 C CA . GLY B 1 19 ? -14.523 -3.068 5.059 1 96.25 19 GLY B CA 1
ATOM 778 C C . GLY B 1 19 ? -13.281 -3.467 4.289 1 96.25 19 GLY B C 1
ATOM 779 O O . GLY B 1 19 ? -13.352 -4.262 3.352 1 96.25 19 GLY B O 1
ATOM 780 N N . CYS B 1 20 ? -12.266 -2.877 4.707 1 97.75 20 CYS B N 1
ATOM 781 C CA . CYS B 1 20 ? -11.016 -3.098 3.988 1 97.75 20 CYS B CA 1
ATOM 782 C C . CYS B 1 20 ? -10.336 -4.375 4.461 1 97.75 20 CYS B C 1
ATOM 784 O O . CYS B 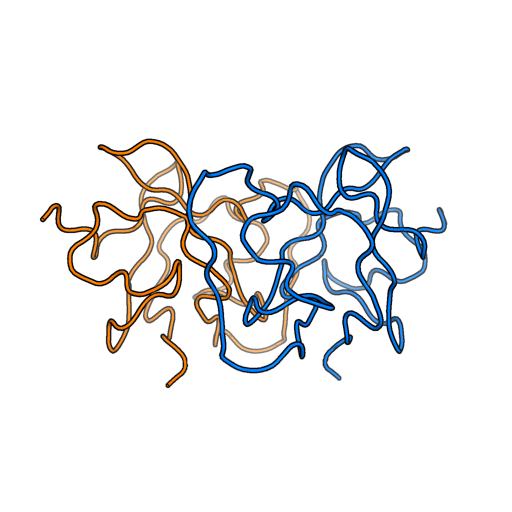1 20 ? -10 -4.508 5.637 1 97.75 20 CYS B O 1
ATOM 786 N N . THR B 1 21 ? -10.047 -5.309 3.547 1 97.44 21 THR B N 1
ATOM 787 C CA . THR B 1 21 ? -9.461 -6.598 3.898 1 97.44 21 THR B CA 1
ATOM 788 C C . THR B 1 21 ? -8.008 -6.676 3.43 1 97.44 21 THR B C 1
ATOM 790 O O . THR B 1 21 ? -7.363 -7.719 3.555 1 97.44 21 THR B O 1
ATOM 793 N N . ALA B 1 22 ? -7.473 -5.602 2.816 1 97.62 22 ALA B N 1
ATOM 794 C CA . ALA B 1 22 ? -6.027 -5.551 2.611 1 97.62 22 ALA B CA 1
ATOM 795 C C . ALA B 1 22 ? -5.285 -5.531 3.945 1 97.62 22 ALA B C 1
ATOM 797 O O . ALA B 1 22 ? -5.801 -5.016 4.941 1 97.62 22 ALA B O 1
ATOM 798 N N . PHE B 1 23 ? -4.102 -6.133 3.916 1 97.94 23 PHE B N 1
ATOM 799 C CA . PHE B 1 23 ? -3.289 -6.008 5.117 1 97.94 23 PHE B CA 1
ATOM 800 C C . PHE B 1 23 ? -2.98 -4.543 5.414 1 97.94 23 PHE B C 1
ATOM 802 O O . PHE B 1 23 ? -3.125 -4.09 6.551 1 97.94 23 PHE B O 1
ATOM 809 N N . ALA B 1 24 ? -2.594 -3.838 4.387 1 98.38 24 ALA B N 1
ATOM 810 C CA . ALA B 1 24 ? -2.332 -2.402 4.469 1 98.38 24 ALA B CA 1
ATOM 811 C C . ALA B 1 24 ? -2.453 -1.741 3.1 1 98.38 24 ALA B C 1
ATOM 813 O O . ALA B 1 24 ? -2.324 -2.406 2.068 1 98.38 24 ALA B O 1
ATOM 814 N N . VAL B 1 25 ? -2.699 -0.384 3.141 1 98.56 25 VAL B N 1
ATOM 815 C CA . VAL B 1 25 ? -2.893 0.327 1.881 1 98.56 25 VAL B CA 1
ATOM 816 C C . VAL B 1 25 ? -1.947 1.524 1.812 1 98.56 25 VAL B C 1
ATOM 818 O O . VAL B 1 25 ? -1.387 1.938 2.828 1 98.56 25 VAL B O 1
ATOM 821 N N . THR B 1 26 ? -1.782 2.018 0.607 1 98.56 26 THR B N 1
ATOM 822 C CA . THR B 1 26 ? -1.056 3.26 0.366 1 98.56 26 THR B CA 1
ATOM 823 C C . THR B 1 26 ? -2.021 4.402 0.07 1 98.56 26 THR B C 1
ATOM 825 O O . THR B 1 26 ? -2.91 4.27 -0.775 1 98.56 26 THR B O 1
ATOM 828 N N . ILE B 1 27 ? -1.885 5.477 0.873 1 98.56 27 ILE B N 1
ATOM 829 C CA . ILE B 1 27 ? -2.629 6.684 0.541 1 98.56 27 ILE B CA 1
ATOM 830 C C . ILE B 1 27 ? -1.758 7.609 -0.306 1 98.56 27 ILE B C 1
ATOM 832 O O . ILE B 1 27 ? -0.649 7.969 0.096 1 98.56 27 ILE B O 1
ATOM 836 N N . GLY B 1 28 ? -2.207 7.895 -1.499 1 97.25 28 GLY B N 1
ATOM 837 C CA . GLY B 1 28 ? -1.562 8.82 -2.42 1 97.25 28 GLY B CA 1
ATOM 838 C C . GLY B 1 28 ? -2.541 9.734 -3.131 1 97.25 28 GLY B C 1
ATOM 839 O O . GLY B 1 28 ? -3.369 10.383 -2.488 1 97.25 28 GLY B O 1
ATOM 840 N N . GLY B 1 29 ? -2.508 9.695 -4.406 1 93.31 29 GLY B N 1
ATOM 841 C CA . GLY B 1 29 ? -3.391 10.594 -5.129 1 93.31 29 GLY B CA 1
ATOM 842 C C . GLY B 1 29 ? -2.885 12.023 -5.172 1 93.31 29 GLY B C 1
ATOM 843 O O . GLY B 1 29 ? -1.691 12.273 -4.98 1 93.31 29 GLY B O 1
ATOM 844 N N . SER B 1 30 ? -3.846 12.961 -5.566 1 89.12 30 SER B N 1
ATOM 845 C CA . SER B 1 30 ? -3.447 14.359 -5.703 1 89.12 30 SER B CA 1
ATOM 846 C C . SER B 1 30 ? -3.545 15.094 -4.367 1 89.12 30 SER B C 1
ATOM 848 O O . SER B 1 30 ? -4.195 14.609 -3.436 1 89.12 30 SER B O 1
ATOM 850 N N . ASP B 1 31 ? -2.904 16.25 -4.195 1 82.06 31 ASP B N 1
ATOM 851 C CA . ASP B 1 31 ? -2.842 17.031 -2.963 1 82.06 31 ASP B CA 1
ATOM 852 C C . ASP B 1 31 ? -4.234 17.469 -2.521 1 82.06 31 ASP B C 1
ATOM 854 O O . ASP B 1 31 ? -4.504 17.594 -1.324 1 82.06 31 ASP B O 1
ATOM 858 N N . ALA B 1 32 ? -5.035 17.656 -3.342 1 83.69 32 ALA B N 1
ATOM 859 C CA . ALA B 1 32 ? -6.359 18.141 -2.961 1 83.69 32 ALA B CA 1
ATOM 860 C C . ALA B 1 32 ? -7.355 16.984 -2.836 1 83.69 32 ALA B C 1
ATOM 862 O O . ALA B 1 32 ? -8.43 17.156 -2.25 1 83.69 32 ALA B O 1
ATOM 863 N N . LYS B 1 33 ? -6.922 15.969 -3.283 1 91.69 33 LYS B N 1
ATOM 864 C CA . LYS B 1 33 ? -7.816 14.812 -3.26 1 91.69 33 LYS B CA 1
ATOM 865 C C . LYS B 1 33 ? -7.035 13.516 -3.086 1 91.69 33 LYS B C 1
ATOM 867 O O . LYS B 1 33 ? -6.895 12.742 -4.031 1 91.69 33 LYS B O 1
ATOM 872 N N . PRO B 1 34 ? -6.594 13.242 -1.828 1 96.88 34 PRO B N 1
ATOM 873 C CA . PRO B 1 34 ? -5.883 11.977 -1.617 1 96.88 34 PRO B CA 1
ATOM 874 C C . PRO B 1 34 ? -6.785 10.758 -1.785 1 96.88 34 PRO B C 1
ATOM 876 O O . PRO B 1 34 ? -7.949 10.789 -1.379 1 96.88 34 PRO B O 1
ATOM 879 N N . THR B 1 35 ? -6.301 9.742 -2.387 1 98 35 THR B N 1
ATOM 880 C CA . THR B 1 35 ? -7.039 8.516 -2.656 1 98 35 THR B CA 1
ATOM 881 C C . THR B 1 35 ? -6.215 7.289 -2.264 1 98 35 THR B C 1
ATOM 883 O O . THR B 1 35 ? -4.992 7.371 -2.152 1 98 35 THR B O 1
ATOM 886 N N . CYS B 1 36 ? -6.926 6.215 -1.977 1 98.38 36 CYS B N 1
ATOM 887 C CA . CYS B 1 36 ? -6.27 4.926 -1.77 1 98.38 36 CYS B CA 1
ATOM 888 C C . CYS B 1 36 ? -5.668 4.406 -3.068 1 98.38 36 CYS B C 1
ATOM 890 O O . CYS B 1 36 ? -6.398 4.094 -4.012 1 98.38 36 CYS B O 1
ATOM 892 N N . ARG B 1 37 ? -4.328 4.246 -3.146 1 96.94 37 ARG B N 1
ATOM 893 C CA . ARG B 1 37 ? -3.643 3.783 -4.348 1 96.94 37 ARG B CA 1
ATOM 894 C C . ARG B 1 37 ? -3.709 2.264 -4.465 1 96.94 37 ARG B C 1
ATOM 896 O O . ARG B 1 37 ? -3.453 1.707 -5.535 1 96.94 37 ARG B O 1
ATOM 903 N N . THR B 1 38 ? -4.078 1.641 -3.4 1 98.19 38 THR B N 1
ATOM 904 C CA . THR B 1 38 ? -4.227 0.19 -3.4 1 98.19 38 THR B CA 1
ATOM 905 C C . THR B 1 38 ? -5.562 -0.218 -4.016 1 98.19 38 THR B C 1
ATOM 907 O O . THR B 1 38 ? -5.758 -1.38 -4.379 1 98.19 38 THR B O 1
ATOM 910 N N . PHE B 1 39 ? -6.457 0.781 -4.156 1 97.56 39 PHE B N 1
ATOM 911 C CA . PHE B 1 39 ? -7.762 0.559 -4.773 1 97.56 39 PHE B CA 1
ATOM 912 C C . PHE B 1 39 ? -7.609 -0.109 -6.133 1 97.56 39 PHE B C 1
ATOM 914 O O . PHE B 1 39 ? -6.801 0.324 -6.957 1 97.56 39 PHE B O 1
ATOM 921 N N . ILE B 1 40 ? -8.383 -1.159 -6.352 1 96.25 40 ILE B N 1
ATOM 922 C CA . ILE B 1 40 ? -8.391 -1.833 -7.648 1 96.25 40 ILE B CA 1
ATOM 923 C C . ILE B 1 40 ? -9.773 -2.418 -7.918 1 96.25 40 ILE B C 1
ATOM 925 O O . ILE B 1 40 ? -10.43 -2.93 -7.004 1 96.25 40 ILE B O 1
ATOM 929 N N . GLU B 1 41 ? -10.188 -2.223 -9.102 1 94.81 41 GLU B N 1
ATOM 930 C CA . GLU B 1 41 ? -11.438 -2.812 -9.555 1 94.81 41 GLU B CA 1
ATOM 931 C C . GLU B 1 41 ? -11.195 -4.094 -10.344 1 94.81 41 GLU B C 1
ATOM 933 O O . GLU B 1 41 ? -10.609 -4.055 -11.43 1 94.81 41 GLU B O 1
ATOM 938 N N . LEU B 1 42 ? -11.547 -5.145 -9.727 1 91.12 42 LEU B N 1
ATOM 939 C CA . LEU B 1 42 ? -11.461 -6.449 -10.367 1 91.12 42 LEU B CA 1
ATOM 940 C C . LEU B 1 42 ? -12.719 -7.27 -10.109 1 91.12 42 LEU B C 1
ATOM 942 O O . LEU B 1 42 ? -13.484 -6.965 -9.195 1 91.12 42 LEU B O 1
ATOM 946 N N . ASP B 1 43 ? -12.906 -8.227 -10.953 1 88.75 43 ASP B N 1
ATOM 947 C CA . ASP B 1 43 ? -14.023 -9.141 -10.742 1 88.75 43 ASP B CA 1
ATOM 948 C C . ASP B 1 43 ? -13.75 -10.078 -9.578 1 88.75 43 ASP B C 1
ATOM 950 O O . ASP B 1 43 ? -14.688 -10.609 -8.969 1 88.75 43 ASP B O 1
ATOM 954 N N . ALA B 1 44 ? -12.641 -10.156 -9.148 1 86.69 44 ALA B N 1
ATOM 955 C CA . ALA B 1 44 ? -12.258 -11.008 -8.023 1 86.69 44 ALA B CA 1
ATOM 956 C C . ALA B 1 44 ? -12.195 -10.203 -6.727 1 86.69 44 ALA B C 1
ATOM 958 O O . ALA B 1 44 ? -11.805 -9.039 -6.727 1 86.69 44 ALA B O 1
ATOM 959 N N . ARG B 1 45 ? -12.695 -10.867 -5.68 1 89.81 45 ARG B N 1
ATOM 960 C CA . ARG B 1 45 ? -12.523 -10.305 -4.344 1 89.81 45 ARG B CA 1
ATOM 961 C C . ARG B 1 45 ? -11.328 -10.938 -3.633 1 89.81 45 ARG B C 1
ATOM 963 O O . ARG B 1 45 ? -11.102 -12.148 -3.758 1 89.81 45 ARG B O 1
ATOM 970 N N . GLY B 1 46 ? -10.617 -10.031 -2.98 1 94.88 46 GLY B N 1
ATOM 971 C CA . GLY B 1 46 ? -9.461 -10.57 -2.283 1 94.88 46 GLY B CA 1
ATOM 972 C C . GLY B 1 46 ? -9.203 -9.906 -0.944 1 94.88 46 GLY B C 1
ATOM 973 O O . GLY B 1 46 ? -10.094 -9.258 -0.39 1 94.88 46 GLY B O 1
ATOM 974 N N . GLY B 1 47 ? -7.988 -10.258 -0.362 1 95.88 47 GLY B N 1
ATOM 975 C CA . GLY B 1 47 ? -7.602 -9.75 0.944 1 95.88 47 GLY B CA 1
ATOM 976 C C . GLY B 1 47 ? -7.664 -10.805 2.035 1 95.88 47 GLY B C 1
ATOM 977 O O . GLY B 1 47 ? -7.797 -12 1.75 1 95.88 47 GLY B O 1
ATOM 978 N N . LEU B 1 48 ? -7.461 -10.297 3.244 1 95.19 48 LEU B N 1
ATOM 979 C CA . LEU B 1 48 ? -7.516 -11.117 4.445 1 95.19 48 LEU B CA 1
ATOM 980 C C . LEU B 1 48 ? -8.953 -11.508 4.777 1 95.19 48 LEU B C 1
ATOM 982 O O . LEU B 1 48 ? -9.891 -10.977 4.184 1 95.19 48 LEU B O 1
ATOM 986 N N . SER B 1 49 ? -9.102 -12.406 5.668 1 93.19 49 SER B N 1
ATOM 987 C CA . SER B 1 49 ? -10.422 -12.875 6.066 1 93.19 49 SER B CA 1
ATOM 988 C C . SER B 1 49 ? -11.141 -11.836 6.926 1 93.19 49 SER B C 1
ATOM 990 O O . SER B 1 49 ? -12.352 -11.93 7.137 1 93.19 49 SER B O 1
ATOM 992 N N . SER B 1 50 ? -10.414 -10.922 7.387 1 93.62 50 SER B N 1
ATOM 993 C CA . SER B 1 50 ? -11 -9.883 8.234 1 93.62 50 SER B CA 1
ATOM 994 C C . SER B 1 50 ? -10.734 -8.492 7.668 1 93.62 50 SER B C 1
ATOM 996 O O . SER B 1 50 ? -9.688 -8.258 7.051 1 93.62 50 SER B O 1
ATOM 998 N N . ALA B 1 51 ? -11.703 -7.656 7.969 1 94.94 51 ALA B N 1
ATOM 999 C CA . ALA B 1 51 ? -11.578 -6.266 7.535 1 94.94 51 ALA B CA 1
ATOM 1000 C C . ALA B 1 51 ? -10.828 -5.434 8.57 1 94.94 51 ALA B C 1
ATOM 1002 O O . ALA B 1 51 ? -11.438 -4.707 9.352 1 94.94 51 ALA B O 1
ATOM 1003 N N . ASN B 1 52 ? -9.562 -5.492 8.57 1 96.12 52 ASN B N 1
ATOM 1004 C CA . ASN B 1 52 ? -8.719 -4.777 9.516 1 96.12 52 ASN B CA 1
ATOM 1005 C C . ASN B 1 52 ? -7.57 -4.059 8.812 1 96.12 52 ASN B C 1
ATOM 1007 O O . ASN B 1 52 ? -6.445 -4.039 9.32 1 96.12 52 ASN B O 1
ATOM 1011 N N . GLY B 1 53 ? -7.883 -3.496 7.668 1 97.62 53 GLY B N 1
ATOM 1012 C CA . GLY B 1 53 ? -6.859 -2.789 6.914 1 97.62 53 GLY B CA 1
ATOM 1013 C C . GLY B 1 53 ? -6.25 -1.628 7.672 1 97.62 53 GLY B C 1
ATOM 1014 O O . GLY B 1 53 ? -6.918 -0.998 8.492 1 97.62 53 GLY B O 1
ATOM 1015 N N . LYS B 1 54 ? -4.996 -1.387 7.418 1 98.31 54 LYS B N 1
ATOM 1016 C CA . LYS B 1 54 ? -4.254 -0.265 7.988 1 98.31 54 LYS B CA 1
ATOM 1017 C C . LYS B 1 54 ? -3.635 0.599 6.891 1 98.31 54 LYS B C 1
ATOM 1019 O O . LYS B 1 54 ? -3.561 0.182 5.734 1 98.31 54 LYS B O 1
ATOM 1024 N N . VAL B 1 55 ? -3.252 1.776 7.332 1 98.75 55 VAL B N 1
ATOM 1025 C CA . VAL B 1 55 ? -2.484 2.604 6.406 1 98.75 55 VAL B CA 1
ATOM 1026 C C . VAL B 1 55 ? -1.023 2.158 6.406 1 98.75 55 VAL B C 1
ATOM 1028 O O . VAL B 1 55 ? -0.349 2.215 7.438 1 98.75 55 VAL B O 1
ATOM 1031 N N . GLY B 1 56 ? -0.551 1.696 5.258 1 98.5 56 GLY B N 1
ATOM 1032 C CA . GLY B 1 56 ? 0.829 1.259 5.117 1 98.5 56 GLY B CA 1
ATOM 1033 C C . GLY B 1 56 ? 1.801 2.406 4.914 1 98.5 56 GLY B C 1
ATOM 1034 O O . GLY B 1 56 ? 2.934 2.359 5.398 1 98.5 56 GLY B O 1
ATOM 1035 N N . ALA B 1 57 ? 1.362 3.311 4.117 1 98.31 57 ALA B N 1
ATOM 1036 C CA . ALA B 1 57 ? 2.121 4.512 3.775 1 98.31 57 ALA B CA 1
ATOM 1037 C C . ALA B 1 57 ? 1.193 5.637 3.322 1 98.31 57 ALA B C 1
ATOM 1039 O O . ALA B 1 57 ? 0.114 5.379 2.783 1 98.31 57 ALA B O 1
ATOM 1040 N N . CYS B 1 58 ? 1.613 6.828 3.541 1 97.69 58 CYS B N 1
ATOM 1041 C CA . CYS B 1 58 ? 0.886 8.008 3.084 1 97.69 58 CYS B CA 1
ATOM 1042 C C . CYS B 1 58 ? 1.819 8.984 2.377 1 97.69 58 CYS B C 1
ATOM 1044 O O . CYS B 1 58 ? 2.754 9.508 2.986 1 97.69 58 CYS B O 1
ATOM 1046 N N . GLN B 1 59 ? 1.524 9.336 1.186 1 96.62 59 GLN B N 1
ATOM 1047 C CA . GLN B 1 59 ? 2.398 10.133 0.329 1 96.62 59 GLN B CA 1
ATOM 1048 C C . GLN B 1 59 ? 2.02 11.609 0.373 1 96.62 59 GLN B C 1
ATOM 1050 O O . GLN B 1 59 ? 2.607 12.43 -0.337 1 96.62 59 GLN B O 1
ATOM 1055 N N . ARG B 1 60 ? 1.111 11.93 1.185 1 96.19 60 ARG B N 1
ATOM 1056 C CA . ARG B 1 60 ? 0.588 13.289 1.232 1 96.19 60 ARG B CA 1
ATOM 1057 C C . ARG B 1 60 ? 1.237 14.086 2.359 1 96.19 60 ARG B C 1
ATOM 1059 O O . ARG B 1 60 ? 0.633 14.281 3.418 1 96.19 60 ARG B O 1
ATOM 1066 N N . LEU B 1 61 ? 2.326 14.68 2.107 1 93.44 61 LEU B N 1
ATOM 1067 C CA . LEU B 1 61 ? 3.117 15.406 3.094 1 93.44 61 LEU B CA 1
ATOM 1068 C C . LEU B 1 61 ? 2.369 16.641 3.586 1 93.44 61 LEU B C 1
ATOM 1070 O O . LEU B 1 61 ? 2.625 17.125 4.691 1 93.44 61 LEU B O 1
ATOM 1074 N N . GLU B 1 62 ? 1.552 17.125 2.781 1 94.19 62 GLU B N 1
ATOM 1075 C CA . GLU B 1 62 ? 0.845 18.359 3.109 1 94.19 62 GLU B CA 1
ATOM 1076 C C . GLU B 1 62 ? -0.361 18.078 4.004 1 94.19 62 GLU B C 1
ATOM 1078 O O . GLU B 1 62 ? -1.041 19.016 4.441 1 94.19 62 GLU B O 1
ATOM 1083 N N . CYS B 1 63 ? -0.646 16.875 4.266 1 96.62 63 CYS B N 1
ATOM 1084 C CA . CYS B 1 63 ? -1.73 16.484 5.164 1 96.62 63 CYS B CA 1
ATOM 1085 C C . CYS B 1 63 ? -1.341 16.719 6.621 1 96.62 63 CYS B C 1
ATOM 1087 O O . CYS B 1 63 ? -0.218 16.406 7.02 1 96.62 63 CYS B O 1
ATOM 1089 N N . THR B 1 64 ? -2.232 17.172 7.508 1 97.81 64 THR B N 1
ATOM 1090 C CA . THR B 1 64 ? -1.993 17.469 8.914 1 97.81 64 THR B CA 1
ATOM 1091 C C . THR B 1 64 ? -1.695 16.172 9.688 1 97.81 64 THR B C 1
ATOM 1093 O O . THR B 1 64 ? -1.016 16.203 10.719 1 97.81 64 THR B O 1
ATOM 1096 N N . HIS B 1 65 ? -2.121 15.07 9.227 1 97.75 65 HIS B N 1
ATOM 1097 C CA . HIS B 1 65 ? -1.941 13.805 9.914 1 97.75 65 HIS B CA 1
ATOM 1098 C C . HIS B 1 65 ? -0.688 13.078 9.43 1 97.75 65 HIS B C 1
ATOM 1100 O O . HIS B 1 65 ? -0.385 11.977 9.891 1 97.75 65 HIS B O 1
ATOM 1106 N N . ASN B 1 66 ? 0.004 13.711 8.5 1 96.75 66 ASN B N 1
ATOM 1107 C CA . ASN B 1 66 ? 1.175 13.062 7.918 1 96.75 66 ASN B CA 1
ATOM 1108 C C . ASN B 1 66 ? 2.457 13.469 8.633 1 96.75 66 ASN B C 1
ATOM 1110 O O . ASN B 1 66 ? 2.715 14.664 8.82 1 96.75 66 ASN B O 1
ATOM 1114 N N . LYS B 1 67 ? 3.102 12.516 9.102 1 96.69 67 LYS B N 1
ATOM 1115 C CA . LYS B 1 67 ? 4.453 12.688 9.625 1 96.69 67 LYS B CA 1
ATOM 1116 C C . LYS B 1 67 ? 5.422 11.695 8.984 1 96.69 67 LYS B C 1
ATOM 1118 O O . LYS B 1 67 ? 5.238 10.484 9.094 1 96.69 67 LYS B O 1
ATOM 1123 N N . ASP B 1 68 ? 6.414 12.164 8.203 1 96.12 68 ASP B N 1
ATOM 1124 C CA . ASP B 1 68 ? 7.441 11.328 7.586 1 96.12 68 ASP B CA 1
ATOM 1125 C C . ASP B 1 68 ? 6.816 10.312 6.629 1 96.12 68 ASP B C 1
ATOM 1127 O O . ASP B 1 68 ? 7.176 9.133 6.645 1 96.12 68 ASP B O 1
ATOM 1131 N N . LEU B 1 69 ? 5.766 10.711 5.934 1 96.88 69 LEU B N 1
ATOM 1132 C CA . LEU B 1 69 ? 5.098 9.891 4.93 1 96.88 69 LEU B CA 1
ATOM 1133 C C . LEU B 1 69 ? 4.379 8.711 5.578 1 96.88 69 LEU B C 1
ATOM 1135 O O . LEU B 1 69 ? 4.203 7.664 4.953 1 96.88 69 LEU B O 1
ATOM 1139 N N . MET B 1 70 ? 4.094 8.938 6.844 1 97.81 70 MET B N 1
ATOM 1140 C CA . MET B 1 70 ? 3.277 7.996 7.602 1 97.81 70 MET B CA 1
ATOM 1141 C C . MET B 1 70 ? 2.059 8.688 8.203 1 97.81 70 MET B C 1
ATOM 1143 O O . MET B 1 70 ? 2.152 9.828 8.664 1 97.81 70 MET B O 1
ATOM 1147 N N . CYS B 1 71 ? 0.979 8.008 8.195 1 98.12 71 CYS B N 1
ATOM 1148 C CA . CYS B 1 71 ? -0.241 8.547 8.781 1 98.12 71 CYS B CA 1
ATOM 1149 C C . CYS B 1 71 ? -0.22 8.414 10.297 1 98.12 71 CYS B C 1
ATOM 1151 O O . CYS B 1 71 ? 0.113 7.355 10.828 1 98.12 71 CYS B O 1
ATOM 1153 N N . THR B 1 72 ? -0.618 9.453 11.047 1 97.94 72 THR B N 1
ATOM 1154 C CA . THR B 1 72 ? -0.592 9.438 12.5 1 97.94 72 THR B CA 1
ATOM 1155 C C . THR B 1 72 ? -2.004 9.555 13.07 1 97.94 72 THR B C 1
ATOM 1157 O O . THR B 1 72 ? -2.184 9.633 14.289 1 97.94 72 THR B O 1
ATOM 1160 N N . ALA B 1 73 ? -3.014 9.586 12.188 1 98.06 73 ALA B N 1
ATOM 1161 C CA . ALA B 1 73 ? -4.395 9.586 12.664 1 98.06 73 ALA B CA 1
ATOM 1162 C C . ALA B 1 73 ? -4.715 8.289 13.406 1 98.06 73 ALA B C 1
ATOM 1164 O O . ALA B 1 73 ? -4.109 7.25 13.141 1 98.06 73 ALA B O 1
ATOM 1165 N N . SER B 1 74 ? -5.617 8.344 14.398 1 97.44 74 SER B N 1
ATOM 1166 C CA . SER B 1 74 ? -6.055 7.133 15.086 1 97.44 74 SER B CA 1
ATOM 1167 C C . SER B 1 74 ? -6.695 6.152 14.109 1 97.44 74 SER B C 1
ATOM 1169 O O . SER B 1 74 ? -6.5 4.938 14.227 1 97.44 74 SER B O 1
ATOM 1171 N N . SER B 1 75 ? -7.461 6.676 13.258 1 98.5 75 SER B N 1
ATOM 1172 C CA . SER B 1 75 ? -8.094 5.906 12.188 1 98.5 75 SER B CA 1
ATOM 1173 C C . SER B 1 75 ? -8.516 6.809 11.031 1 98.5 75 SER B C 1
ATOM 1175 O O . SER B 1 75 ? -8.57 8.031 11.18 1 98.5 75 SER B O 1
ATOM 1177 N N . ILE B 1 76 ? -8.742 6.16 9.906 1 98.56 76 ILE B N 1
ATOM 1178 C CA . ILE B 1 76 ? -9.273 6.93 8.781 1 98.56 76 ILE B CA 1
ATOM 1179 C C . ILE B 1 76 ? -10.461 6.191 8.172 1 98.56 76 ILE B C 1
ATOM 1181 O O . ILE B 1 76 ? -10.695 5.02 8.477 1 98.56 76 ILE B O 1
ATOM 1185 N N . GLU B 1 77 ? -11.203 6.941 7.398 1 98.44 77 GLU B N 1
ATOM 1186 C CA . GLU B 1 77 ? -12.25 6.398 6.547 1 98.44 77 GLU B CA 1
ATOM 1187 C C . GLU B 1 77 ? -11.953 6.648 5.07 1 98.44 77 GLU B C 1
ATOM 1189 O O . GLU B 1 77 ? -11.414 7.699 4.711 1 98.44 77 GLU B O 1
ATOM 1194 N N . VAL B 1 78 ? -12.266 5.664 4.316 1 98.38 78 VAL B N 1
ATOM 1195 C CA . VAL B 1 78 ? -12.109 5.773 2.869 1 98.38 78 VAL B CA 1
ATOM 1196 C C . VAL B 1 78 ? -13.484 5.688 2.197 1 98.38 78 VAL B C 1
ATOM 1198 O O . VAL B 1 78 ? -14.352 4.941 2.646 1 98.38 78 VAL B O 1
ATOM 1201 N N . GLY B 1 79 ? -13.602 6.5 1.163 1 97.12 79 GLY B N 1
ATOM 1202 C CA . GLY B 1 79 ? -14.906 6.461 0.52 1 97.12 79 GLY B CA 1
ATOM 1203 C C . GLY B 1 79 ? -14.914 7.082 -0.863 1 97.12 79 GLY B C 1
ATOM 1204 O O . GLY B 1 79 ? -13.859 7.449 -1.387 1 97.12 79 GLY B O 1
ATOM 1205 N N . GLY B 1 80 ? -16.188 7.117 -1.401 1 92.75 80 GLY B N 1
ATOM 1206 C CA . GLY B 1 80 ? -16.375 7.637 -2.746 1 92.75 80 GLY B CA 1
ATOM 1207 C C . GLY B 1 80 ? -16.062 6.621 -3.828 1 92.75 80 GLY B C 1
ATOM 1208 O O . GLY B 1 80 ? -15.617 5.508 -3.533 1 92.75 80 GLY B O 1
ATOM 1209 N N . SER B 1 81 ? -16.266 6.969 -5.098 1 90.12 81 SER B N 1
ATOM 1210 C CA . SER B 1 81 ? -16.031 6.07 -6.223 1 90.12 81 SER B CA 1
ATOM 1211 C C . SER B 1 81 ? -14.539 5.914 -6.516 1 90.12 81 SER B C 1
ATOM 1213 O O . SER B 1 81 ? -14.125 4.934 -7.133 1 90.12 81 SER B O 1
ATOM 1215 N N . GLN B 1 82 ? -13.781 6.824 -5.938 1 91.81 82 GLN B N 1
ATOM 1216 C CA . GLN B 1 82 ? -12.359 6.793 -6.25 1 91.81 82 GLN B CA 1
ATOM 1217 C C . GLN B 1 82 ? -11.531 6.461 -5.008 1 91.81 82 GLN B C 1
ATOM 1219 O O . GLN B 1 82 ? -10.32 6.664 -4.992 1 91.81 82 GLN B O 1
ATOM 1224 N N . ALA B 1 83 ? -12.219 6.031 -3.979 1 97.56 83 ALA B N 1
ATOM 1225 C CA . ALA B 1 83 ? -11.547 5.637 -2.744 1 97.56 83 ALA B CA 1
ATOM 1226 C C . ALA B 1 83 ? -10.797 6.816 -2.127 1 97.56 83 ALA B C 1
ATOM 1228 O O . ALA B 1 83 ? -9.602 6.727 -1.844 1 97.56 83 ALA B O 1
ATOM 1229 N N . ASP B 1 84 ? -11.531 7.832 -1.796 1 97.94 84 ASP B N 1
ATOM 1230 C CA . ASP B 1 84 ? -10.977 9.055 -1.222 1 97.94 84 ASP B CA 1
ATOM 1231 C C . ASP B 1 84 ? -10.672 8.875 0.263 1 97.94 84 ASP B C 1
ATOM 1233 O O . ASP B 1 84 ? -11.445 8.258 0.992 1 97.94 84 ASP B O 1
ATOM 1237 N N . CYS B 1 85 ? -9.523 9.391 0.652 1 98.31 85 CYS B N 1
ATOM 1238 C CA . CYS B 1 85 ? -9.281 9.469 2.088 1 98.31 85 CYS B CA 1
ATOM 1239 C C . CYS B 1 85 ? -10.117 10.57 2.723 1 98.31 85 CYS B C 1
ATOM 1241 O O . CYS B 1 85 ? -9.867 11.758 2.506 1 98.31 85 CYS B O 1
ATOM 1243 N N . LEU B 1 86 ? -11.047 10.273 3.602 1 97.62 86 LEU B N 1
ATOM 1244 C CA . LEU B 1 86 ? -12.031 11.227 4.109 1 97.62 86 LEU B CA 1
ATOM 1245 C C . LEU B 1 86 ? -11.5 11.953 5.344 1 97.62 86 LEU B C 1
ATOM 1247 O O . LEU B 1 86 ? -12.094 12.93 5.801 1 97.62 86 LEU B O 1
ATOM 1251 N N . ALA B 1 87 ? -10.359 11.539 5.863 1 97.31 87 ALA B N 1
ATOM 1252 C CA . ALA B 1 87 ? -9.766 12.141 7.059 1 97.31 87 ALA B CA 1
ATOM 1253 C C . ALA B 1 87 ? -8.758 13.219 6.688 1 97.31 87 ALA B C 1
ATOM 1255 O O . ALA B 1 87 ? -8.203 13.891 7.562 1 97.31 87 ALA B O 1
ATOM 1256 N N . TYR B 1 88 ? -8.602 13.375 5.359 1 97.38 88 TYR B N 1
ATOM 1257 C CA . TYR B 1 88 ? -7.59 14.305 4.875 1 97.38 88 TYR B CA 1
ATOM 1258 C C . TYR B 1 88 ? -7.871 15.719 5.375 1 97.38 88 TYR B C 1
ATOM 1260 O O . TYR B 1 88 ? -9.016 16.188 5.332 1 97.38 88 TYR B O 1
ATOM 1268 N N . GLN B 1 89 ? -6.812 16.375 5.848 1 96.69 89 GLN B N 1
ATOM 1269 C CA . GLN B 1 89 ? -6.805 17.797 6.207 1 96.69 89 GLN B CA 1
ATOM 1270 C C . GLN B 1 89 ? -5.473 18.438 5.852 1 96.69 89 GLN B C 1
ATOM 1272 O O . GLN B 1 89 ? -4.43 18.062 6.387 1 96.69 89 GLN B O 1
ATOM 1277 N N . ALA B 1 90 ? -5.531 19.453 5.016 1 93.69 90 ALA B N 1
ATOM 1278 C CA . ALA B 1 90 ? -4.305 20.156 4.629 1 93.69 90 ALA B CA 1
ATOM 1279 C C . ALA B 1 90 ? -3.713 20.922 5.809 1 93.69 90 ALA B C 1
ATOM 1281 O O . ALA B 1 90 ? -4.445 21.469 6.629 1 93.69 90 ALA B O 1
ATOM 1282 N N . LYS B 1 91 ? -2.447 21.062 5.77 1 90.19 91 LYS B N 1
ATOM 1283 C CA . LYS B 1 91 ? -1.767 21.859 6.785 1 90.19 91 LYS B CA 1
ATOM 1284 C C . LYS B 1 91 ? -2.049 23.344 6.594 1 90.19 91 LYS B C 1
ATOM 1286 O O . LYS B 1 91 ? -2.289 23.797 5.473 1 90.19 91 LYS B O 1
#